Protein AF-A0A4Q2SEL5-F1 (afdb_monomer_lite)

Foldseek 3Di:
DDDDVVVVPDDPPPDVLQADDVLAPHNDQQWDADPVNQDIDGPPPDDDPCPQSNLLLCLQQAAADPRVCCPPPVCVVRDNHHFDFDKDWDADQQFRFIKMWTGDRSDTDIDGPDDGHPVRNPPPHDPVRVVVVVVVVVVVVVVPPDDDPVVVPPDPPDDDDD

Structure (mmCIF, N/CA/C/O backbone):
data_AF-A0A4Q2SEL5-F1
#
_entry.id   AF-A0A4Q2SEL5-F1
#
loop_
_atom_site.group_PDB
_atom_site.id
_atom_site.type_symbol
_atom_site.label_atom_id
_atom_site.label_alt_id
_atom_site.label_comp_id
_atom_site.label_asym_id
_atom_site.label_entity_id
_atom_site.label_seq_id
_atom_site.pdbx_PDB_ins_code
_atom_site.Cartn_x
_atom_site.Cartn_y
_atom_site.Cartn_z
_atom_site.occupancy
_atom_site.B_iso_or_equiv
_atom_site.auth_seq_id
_atom_site.auth_comp_id
_atom_site.auth_asym_id
_atom_site.auth_atom_id
_atom_site.pdbx_PDB_model_num
ATOM 1 N N . MET A 1 1 ? -31.273 -2.111 -8.611 1.00 39.41 1 MET A N 1
ATOM 2 C CA . MET A 1 1 ? -30.466 -1.312 -7.666 1.00 39.41 1 MET A CA 1
ATOM 3 C C . MET A 1 1 ? -30.910 0.134 -7.799 1.00 39.41 1 MET A C 1
ATOM 5 O O . MET A 1 1 ? -30.908 0.605 -8.931 1.00 39.41 1 MET A O 1
ATOM 9 N N . PRO A 1 2 ? -31.365 0.811 -6.734 1.00 40.69 2 PRO A N 1
ATOM 10 C CA . PRO A 1 2 ? -31.651 2.240 -6.824 1.00 40.69 2 PRO A CA 1
ATOM 11 C C . PRO A 1 2 ? -30.361 3.012 -7.147 1.00 40.69 2 PRO A C 1
ATOM 13 O O . PRO A 1 2 ? -29.287 2.655 -6.658 1.00 40.69 2 PRO A O 1
ATOM 16 N N . GLY A 1 3 ? -30.472 4.013 -8.025 1.00 48.03 3 GLY A N 1
ATOM 17 C CA . GLY A 1 3 ? -29.368 4.877 -8.442 1.00 48.03 3 GLY A CA 1
ATOM 18 C C . GLY A 1 3 ? -28.779 5.651 -7.265 1.00 48.03 3 GLY A C 1
ATOM 19 O O . GLY A 1 3 ? -29.460 5.904 -6.272 1.00 48.03 3 GLY A O 1
ATOM 20 N N . ASN A 1 4 ? -27.488 5.979 -7.354 1.00 50.88 4 ASN A N 1
ATOM 21 C CA . ASN A 1 4 ? -26.781 6.741 -6.329 1.00 50.88 4 ASN A CA 1
ATOM 22 C C . ASN A 1 4 ? -27.340 8.178 -6.283 1.00 50.88 4 ASN A C 1
ATOM 24 O O . ASN A 1 4 ? -27.009 8.968 -7.170 1.00 50.88 4 ASN A O 1
ATOM 28 N N . PRO A 1 5 ? -28.098 8.574 -5.243 1.00 52.03 5 PRO A N 1
ATOM 29 C CA . PRO A 1 5 ? -28.814 9.853 -5.228 1.00 52.03 5 PRO A CA 1
ATOM 30 C C . PRO A 1 5 ? -27.881 11.070 -5.273 1.00 52.03 5 PRO A C 1
ATOM 32 O O . PRO A 1 5 ? -28.282 12.156 -5.679 1.00 52.03 5 PRO A O 1
ATOM 35 N N . ARG A 1 6 ? -26.609 10.898 -4.881 1.00 55.72 6 ARG A N 1
ATOM 36 C CA . ARG A 1 6 ? -25.587 11.954 -4.948 1.00 55.72 6 ARG A CA 1
ATOM 37 C C . ARG A 1 6 ? -25.051 12.210 -6.356 1.00 55.72 6 ARG A C 1
ATOM 39 O O . ARG A 1 6 ? -24.483 13.272 -6.579 1.00 55.72 6 ARG A O 1
ATOM 46 N N . ALA A 1 7 ? -25.199 11.259 -7.278 1.00 54.19 7 ALA A N 1
ATOM 47 C CA . ALA A 1 7 ? -24.825 11.448 -8.679 1.00 54.19 7 ALA A CA 1
ATOM 48 C C . ALA A 1 7 ? -25.911 12.201 -9.469 1.00 54.19 7 ALA A C 1
ATOM 50 O O . ALA A 1 7 ? -25.621 12.787 -10.507 1.00 54.19 7 ALA A O 1
ATOM 51 N N . GLU A 1 8 ? -27.151 12.200 -8.969 1.00 52.12 8 GLU A N 1
ATOM 52 C CA . GLU A 1 8 ? -28.330 12.723 -9.670 1.00 52.12 8 GLU A CA 1
ATOM 53 C C . GLU A 1 8 ? -28.647 14.188 -9.315 1.00 52.12 8 GLU A C 1
ATOM 55 O O . GLU A 1 8 ? -29.354 14.873 -10.054 1.00 52.12 8 GLU A O 1
ATOM 60 N N . SER A 1 9 ? -28.090 14.720 -8.219 1.00 50.16 9 SER A N 1
ATOM 61 C CA . SER A 1 9 ? -28.219 16.136 -7.862 1.00 50.16 9 SER A CA 1
ATOM 62 C C . SER A 1 9 ? -27.222 16.985 -8.658 1.00 50.16 9 SER A C 1
ATOM 64 O O . SER A 1 9 ? -26.081 17.194 -8.237 1.00 50.16 9 SER A O 1
ATOM 66 N N . GLY A 1 10 ? -27.665 17.463 -9.822 1.00 50.47 10 GLY A N 1
ATOM 67 C CA . GLY A 1 10 ? -26.921 18.340 -10.721 1.00 50.47 10 GLY A CA 1
ATOM 68 C C . GLY A 1 10 ? -26.423 19.617 -10.042 1.00 50.47 10 GLY A C 1
ATOM 69 O O . GLY A 1 10 ? -27.125 20.616 -9.941 1.00 50.47 10 GLY A O 1
ATOM 70 N N . SER A 1 11 ? -25.166 19.598 -9.627 1.00 47.00 11 SER A N 1
ATOM 71 C CA . SER A 1 11 ? -24.321 20.789 -9.591 1.00 47.00 11 SER A CA 1
ATOM 72 C C . SER A 1 11 ? -23.203 20.565 -10.610 1.00 47.00 11 SER A C 1
ATOM 74 O O . SER A 1 11 ? -22.966 19.433 -11.030 1.00 47.00 11 SER A O 1
ATOM 76 N N . SER A 1 12 ? -22.542 21.616 -11.082 1.00 49.56 12 SER A N 1
ATOM 77 C CA . SER A 1 12 ? -21.418 21.553 -12.029 1.00 49.56 12 SER A CA 1
ATOM 78 C C . SER A 1 12 ? -20.162 20.905 -11.403 1.00 49.56 12 SER A C 1
ATOM 80 O O . SER A 1 12 ? -19.084 21.491 -11.345 1.00 49.56 12 SER A O 1
ATOM 82 N N . VAL A 1 13 ? -20.291 19.670 -10.907 1.00 50.81 13 VAL A N 1
ATOM 83 C CA . VAL A 1 13 ? -19.310 18.913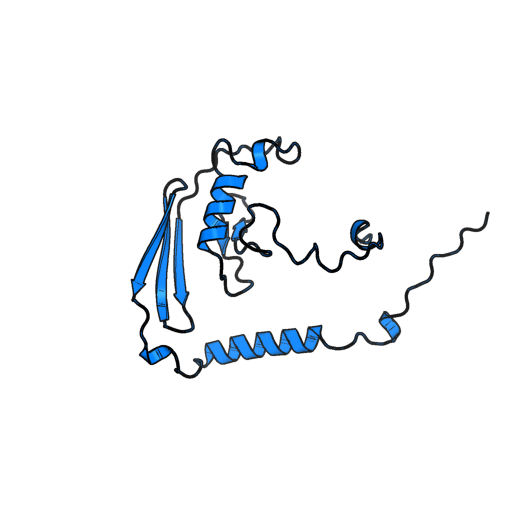 -10.114 1.00 50.81 13 VAL A CA 1
ATOM 84 C C . VAL A 1 13 ? -18.388 18.087 -11.017 1.00 50.81 13 VAL A C 1
ATOM 86 O O . VAL A 1 13 ? -18.171 16.903 -10.794 1.00 50.81 13 VAL A O 1
ATOM 89 N N . GLY A 1 14 ? -17.846 18.683 -12.077 1.00 48.19 14 GLY A N 1
ATOM 90 C CA . GLY A 1 14 ? -16.920 17.967 -12.968 1.00 48.19 14 GLY A CA 1
ATOM 91 C C . GLY A 1 14 ? -15.529 17.746 -12.357 1.00 48.19 14 GLY A C 1
ATOM 92 O O . GLY A 1 14 ? -14.837 16.800 -12.715 1.00 48.19 14 GLY A O 1
ATOM 93 N N . ASP A 1 15 ? -15.127 18.600 -11.411 1.00 53.00 15 ASP A N 1
ATOM 94 C CA . ASP A 1 15 ? -13.708 18.774 -11.061 1.00 53.00 15 ASP A CA 1
ATOM 95 C C . ASP A 1 15 ? -13.349 18.317 -9.628 1.00 53.00 15 ASP A C 1
ATOM 97 O O . ASP A 1 15 ? -12.182 18.130 -9.293 1.00 53.00 15 ASP A O 1
ATOM 101 N N . ARG A 1 16 ? -14.347 18.089 -8.756 1.00 55.50 16 ARG A N 1
ATOM 102 C CA . ARG A 1 16 ? -14.110 17.637 -7.366 1.00 55.50 16 ARG A CA 1
ATOM 103 C C . ARG A 1 16 ? -13.865 16.131 -7.243 1.00 55.50 16 ARG A C 1
ATOM 105 O O . ARG A 1 16 ? -13.136 15.726 -6.349 1.00 55.50 16 ARG A O 1
ATOM 112 N N . TYR A 1 17 ? -14.444 15.309 -8.120 1.00 62.59 17 TYR A N 1
ATOM 113 C CA . TYR A 1 17 ? -14.317 13.844 -8.043 1.00 62.59 17 TYR A CA 1
ATOM 114 C C . TYR A 1 17 ? -12.975 13.308 -8.557 1.00 62.59 17 TYR A C 1
ATOM 116 O O . TYR A 1 17 ? -12.630 12.167 -8.275 1.00 62.59 17 TYR A O 1
ATOM 124 N N . ASN A 1 18 ? -12.214 14.133 -9.281 1.00 78.75 18 ASN A N 1
ATOM 125 C CA . ASN A 1 18 ? -10.893 13.786 -9.807 1.00 78.75 18 ASN A CA 1
ATOM 126 C C . ASN A 1 18 ? -9.758 14.424 -8.995 1.00 78.75 18 ASN A C 1
ATOM 128 O O . ASN A 1 18 ? -8.649 14.586 -9.501 1.00 78.75 18 ASN A O 1
ATOM 132 N N . ARG A 1 19 ? -10.020 14.797 -7.737 1.00 79.19 19 ARG A N 1
ATOM 133 C CA . ARG A 1 19 ? -8.990 15.277 -6.813 1.00 79.19 19 ARG A CA 1
ATOM 134 C C . ARG A 1 19 ? -8.964 14.410 -5.555 1.00 79.19 19 ARG A C 1
ATOM 136 O O . ARG A 1 19 ? -10.035 14.112 -5.025 1.00 79.19 19 ARG A O 1
ATOM 143 N N . PRO A 1 20 ? -7.777 13.992 -5.084 1.00 83.00 20 PRO A N 1
ATOM 144 C CA . PRO A 1 20 ? -7.671 13.290 -3.814 1.00 83.00 20 PRO A CA 1
ATOM 145 C C . PRO A 1 20 ? -8.199 14.175 -2.680 1.00 83.00 20 PRO A C 1
ATOM 147 O O . PRO A 1 20 ? -8.083 15.404 -2.723 1.00 83.00 20 PRO A O 1
ATOM 150 N N . GLY A 1 21 ? -8.790 13.545 -1.664 1.00 83.25 21 GLY A N 1
ATOM 151 C CA . GLY A 1 21 ? -9.150 14.235 -0.431 1.00 83.25 21 GLY A CA 1
ATOM 152 C C . GLY A 1 21 ? -7.912 14.779 0.289 1.00 83.25 21 GLY A C 1
ATOM 153 O O . GLY A 1 21 ? -6.780 14.377 0.018 1.00 83.25 21 GLY A O 1
ATOM 154 N N . GLN A 1 22 ? -8.114 15.695 1.237 1.00 82.50 22 GLN A N 1
ATOM 155 C CA . GLN A 1 22 ? -7.011 16.238 2.031 1.00 82.50 22 GLN A CA 1
ATOM 156 C C . GLN A 1 22 ? -6.257 15.110 2.760 1.00 82.50 22 GLN A C 1
ATOM 158 O O . GLN A 1 22 ? -6.863 14.315 3.474 1.00 82.50 22 GLN A O 1
ATOM 163 N N . GLY A 1 23 ? -4.936 15.044 2.566 1.00 84.81 23 GLY A N 1
ATOM 164 C CA . GLY A 1 23 ? -4.064 14.023 3.162 1.00 84.81 23 GLY A CA 1
ATOM 165 C C . GLY A 1 23 ? -4.070 12.663 2.454 1.00 84.81 23 GLY A C 1
ATOM 166 O O . GLY A 1 23 ? -3.242 11.818 2.777 1.00 84.81 23 GLY A O 1
ATOM 167 N N . GLN A 1 24 ? -4.954 12.445 1.477 1.00 90.19 24 GLN A N 1
ATOM 168 C CA . GLN A 1 24 ? -4.986 11.220 0.683 1.00 90.19 24 GLN A CA 1
ATOM 169 C C . GLN A 1 24 ? -3.862 11.244 -0.375 1.00 90.19 24 GLN A C 1
ATOM 171 O O . GLN A 1 24 ? -3.725 12.251 -1.074 1.00 90.19 24 GLN A O 1
ATOM 176 N N . PRO A 1 25 ? -3.084 10.158 -0.558 1.00 91.88 25 PRO A N 1
ATOM 177 C CA . PRO A 1 25 ? -1.960 10.159 -1.499 1.00 91.88 25 PRO A CA 1
ATOM 178 C C . PRO A 1 25 ? -2.365 10.330 -2.966 1.00 91.88 25 PRO A C 1
ATOM 180 O O . PRO A 1 25 ? -1.714 11.053 -3.717 1.00 91.88 25 PRO A O 1
ATOM 183 N N . ASN A 1 26 ? -3.425 9.640 -3.391 1.00 88.56 26 ASN A N 1
ATOM 184 C CA . ASN A 1 26 ? -3.928 9.663 -4.763 1.00 88.56 26 ASN A CA 1
ATOM 185 C C . ASN A 1 26 ? -5.423 9.299 -4.780 1.00 88.56 26 ASN A C 1
ATOM 187 O O . ASN A 1 26 ? -5.999 9.007 -3.739 1.00 88.56 26 ASN A O 1
ATOM 191 N N . LEU A 1 27 ? -6.076 9.297 -5.941 1.00 87.25 27 LEU A N 1
ATOM 192 C CA . LEU A 1 27 ? -7.498 8.955 -6.066 1.00 87.25 27 LEU A CA 1
ATOM 193 C C . LEU A 1 27 ? -7.806 7.492 -5.732 1.00 87.25 27 LEU A C 1
ATOM 195 O O . LEU A 1 27 ? -8.836 7.199 -5.127 1.00 87.25 27 LEU A O 1
ATOM 199 N N . TRP A 1 28 ? -6.917 6.581 -6.120 1.00 86.69 28 TRP A N 1
ATOM 200 C CA . TRP A 1 28 ? -7.150 5.140 -6.049 1.00 86.69 28 TRP A CA 1
ATOM 201 C C . TRP A 1 28 ? -6.201 4.500 -5.054 1.00 86.69 28 TRP A C 1
ATOM 203 O O . TRP A 1 28 ? -4.994 4.623 -5.224 1.00 86.69 28 TRP A O 1
ATOM 213 N N . CYS A 1 29 ? -6.750 3.835 -4.036 1.00 90.12 29 CYS A N 1
ATOM 214 C CA . CYS A 1 29 ? -5.970 3.023 -3.108 1.00 90.12 29 CYS A CA 1
ATOM 215 C C . CYS A 1 29 ? -5.577 1.701 -3.771 1.00 90.12 29 CYS A C 1
ATOM 217 O O . CYS A 1 29 ? -6.433 0.998 -4.315 1.00 90.12 29 CYS A O 1
ATOM 219 N N . ASP A 1 30 ? -4.289 1.370 -3.698 1.00 90.25 30 ASP A N 1
ATOM 220 C CA . ASP A 1 30 ? -3.717 0.167 -4.303 1.00 90.25 30 ASP A CA 1
ATOM 221 C C . ASP A 1 30 ? -3.907 -1.092 -3.436 1.00 90.25 30 ASP A C 1
ATOM 223 O O . ASP A 1 30 ? -3.755 -2.209 -3.937 1.00 90.25 30 ASP A O 1
ATOM 227 N N . TRP A 1 31 ? -4.269 -0.920 -2.159 1.00 93.06 31 TRP A N 1
ATOM 228 C CA . TRP A 1 31 ? -4.417 -1.986 -1.166 1.00 93.06 31 TRP A CA 1
ATOM 229 C C . TRP A 1 31 ? -5.845 -2.521 -1.088 1.00 93.06 31 TRP A C 1
ATOM 231 O O . TRP A 1 31 ? -6.816 -1.764 -1.102 1.00 93.06 31 TRP A O 1
ATOM 241 N N . ALA A 1 32 ? -5.969 -3.838 -0.949 1.00 93.19 32 ALA A N 1
ATOM 242 C CA . ALA A 1 32 ? -7.220 -4.527 -0.672 1.00 93.19 32 ALA A CA 1
ATOM 243 C C . ALA A 1 32 ? -7.077 -5.371 0.597 1.00 93.19 32 ALA A C 1
ATOM 245 O O . ALA A 1 32 ? -6.075 -6.059 0.773 1.00 93.19 32 ALA A O 1
ATOM 246 N N . VAL A 1 33 ? -8.086 -5.328 1.464 1.00 93.00 33 VAL A N 1
ATOM 247 C CA . VAL A 1 33 ? -8.185 -6.229 2.619 1.00 93.00 33 VAL A CA 1
ATOM 248 C C . VAL A 1 33 ? -8.552 -7.637 2.155 1.00 93.00 33 VAL A C 1
ATOM 250 O O . VAL A 1 33 ? -9.280 -7.802 1.170 1.00 93.00 33 VAL A O 1
ATOM 253 N N . CYS A 1 34 ? -8.063 -8.656 2.855 1.00 90.38 34 CYS A N 1
ATOM 254 C CA . CYS A 1 34 ? -8.563 -10.011 2.674 1.00 90.38 34 CYS A CA 1
ATOM 255 C C . CYS A 1 34 ? -9.980 -10.151 3.246 1.00 90.38 34 CYS A C 1
ATOM 257 O O . CYS A 1 34 ? -10.450 -9.315 4.019 1.00 90.38 34 CYS A O 1
ATOM 259 N N . TRP A 1 35 ? -10.654 -11.235 2.868 1.00 87.12 35 TRP A N 1
ATOM 260 C CA . TRP A 1 35 ? -12.014 -11.520 3.320 1.00 87.12 35 TRP A CA 1
ATOM 261 C C . TRP A 1 35 ? -12.127 -11.646 4.845 1.00 87.12 35 TRP A C 1
ATOM 263 O O . TRP A 1 35 ? -13.094 -11.170 5.432 1.00 87.12 35 TRP A O 1
ATOM 273 N N . ASP A 1 36 ? -11.109 -12.226 5.482 1.00 88.56 36 ASP A N 1
ATOM 274 C CA . ASP A 1 36 ? -11.073 -12.446 6.930 1.00 88.56 36 ASP A CA 1
ATOM 275 C C . ASP A 1 36 ? -10.626 -11.201 7.717 1.00 88.56 36 ASP A C 1
ATOM 277 O O . ASP A 1 36 ? -10.545 -11.236 8.942 1.00 88.56 36 ASP A O 1
ATOM 281 N N . GLY A 1 37 ? -10.291 -10.100 7.031 1.00 86.38 37 GLY A N 1
ATOM 282 C CA . GLY A 1 37 ? -9.837 -8.854 7.655 1.00 86.38 37 GLY A CA 1
ATOM 283 C C . GLY A 1 37 ? -8.467 -8.927 8.343 1.00 86.38 37 GLY A C 1
ATOM 284 O O . GLY A 1 37 ? -8.085 -7.982 9.022 1.00 86.38 37 GLY A O 1
ATOM 285 N N . CYS A 1 38 ? -7.713 -10.018 8.177 1.00 90.25 38 CYS A N 1
ATOM 286 C CA . CYS A 1 38 ? -6.439 -10.245 8.865 1.00 90.25 38 CYS A CA 1
ATOM 287 C C . CYS A 1 38 ? -5.199 -9.747 8.103 1.00 90.25 38 CYS A C 1
ATOM 289 O O . CYS A 1 38 ? -4.121 -9.650 8.684 1.00 90.25 38 CYS A O 1
ATOM 291 N N . CYS A 1 39 ? -5.316 -9.445 6.807 1.00 93.12 39 CYS A N 1
ATOM 292 C CA . CYS A 1 39 ? -4.201 -8.961 6.000 1.00 93.12 39 CYS A CA 1
ATOM 293 C C . CYS A 1 39 ? -4.654 -8.020 4.882 1.00 93.12 39 CYS A C 1
ATOM 295 O O . CYS A 1 39 ? -5.829 -7.970 4.506 1.00 93.12 39 CYS A O 1
ATOM 297 N N . ILE A 1 40 ? -3.691 -7.276 4.340 1.00 94.62 40 ILE A N 1
ATOM 298 C CA . ILE A 1 40 ? -3.864 -6.471 3.134 1.00 94.62 40 ILE A CA 1
ATOM 299 C C . ILE A 1 40 ? -2.919 -6.967 2.045 1.00 94.62 40 ILE A C 1
ATOM 301 O O . ILE A 1 40 ? -1.800 -7.393 2.320 1.00 94.62 40 ILE A O 1
ATOM 305 N N . THR A 1 41 ? -3.373 -6.910 0.802 1.00 93.38 41 THR A N 1
ATOM 306 C CA . THR A 1 41 ? -2.602 -7.294 -0.378 1.00 93.38 41 THR A CA 1
ATOM 307 C C . THR A 1 41 ? -2.705 -6.218 -1.446 1.00 93.38 41 THR A C 1
ATOM 309 O O . THR A 1 41 ? -3.617 -5.384 -1.433 1.00 93.38 41 THR A O 1
ATOM 312 N N . TRP A 1 42 ? -1.769 -6.227 -2.389 1.00 91.06 42 TRP A N 1
ATOM 313 C CA . TRP A 1 42 ? -1.898 -5.402 -3.578 1.00 91.06 42 TRP A CA 1
ATOM 314 C C . TRP A 1 42 ? -3.112 -5.864 -4.390 1.00 91.06 42 TRP A C 1
ATOM 316 O O . TRP A 1 42 ? -3.273 -7.046 -4.689 1.00 91.06 42 TRP A O 1
ATOM 326 N N . SER A 1 43 ? -3.978 -4.920 -4.753 1.00 88.25 43 SER A N 1
ATOM 327 C CA . SER A 1 43 ? -5.262 -5.202 -5.404 1.00 88.25 43 SER A CA 1
ATOM 328 C C . SER A 1 43 ? -5.148 -5.754 -6.829 1.00 88.25 43 SER A C 1
ATOM 330 O O . SER A 1 43 ? -6.156 -6.188 -7.386 1.00 88.25 43 SER A O 1
ATOM 332 N N . GLY A 1 44 ? -3.964 -5.696 -7.448 1.00 83.00 44 GLY A N 1
ATOM 333 C CA . GLY A 1 44 ? -3.724 -6.197 -8.804 1.00 83.00 44 GLY A CA 1
ATOM 334 C C . GLY A 1 44 ? -4.374 -5.383 -9.927 1.00 83.00 44 GLY A C 1
ATOM 335 O O . GLY A 1 44 ? -4.291 -5.778 -11.085 1.00 83.00 44 GLY A O 1
ATOM 336 N N . LYS A 1 45 ? -5.048 -4.267 -9.614 1.00 76.00 45 LYS A N 1
ATOM 337 C CA . LYS A 1 45 ? -5.890 -3.541 -10.580 1.00 76.00 45 LYS A CA 1
ATOM 338 C C . LYS A 1 45 ? -5.106 -2.726 -11.602 1.00 76.00 45 LYS A C 1
ATOM 340 O O . LYS A 1 45 ? -5.493 -2.685 -12.762 1.00 76.00 45 LYS A O 1
ATOM 345 N N . GLU A 1 46 ? -4.076 -2.016 -11.158 1.00 72.94 46 GLU A N 1
ATOM 346 C CA . GLU A 1 46 ? -3.300 -1.099 -11.993 1.00 72.94 46 GLU A CA 1
ATOM 347 C C . GLU A 1 46 ? -1.869 -0.993 -11.460 1.00 72.94 46 GLU A C 1
ATOM 349 O O . GLU A 1 46 ? -1.604 -1.278 -10.286 1.00 72.94 46 GLU A O 1
ATOM 354 N N . LYS A 1 47 ? -0.940 -0.572 -12.328 1.00 77.25 47 LYS A N 1
ATOM 355 C CA . LYS A 1 47 ? 0.422 -0.205 -11.938 1.00 77.25 47 LYS A CA 1
ATOM 356 C C . LYS A 1 47 ? 0.348 0.848 -10.831 1.00 77.25 47 LYS A C 1
ATOM 358 O O . LYS A 1 47 ? -0.144 1.957 -11.028 1.00 77.25 47 LYS A O 1
ATOM 363 N N . SER A 1 48 ? 0.852 0.490 -9.660 1.00 79.62 48 SER A N 1
ATOM 364 C CA . SER A 1 48 ? 0.766 1.341 -8.481 1.00 79.62 48 SER A CA 1
ATOM 365 C C . SER A 1 48 ? 1.888 2.383 -8.483 1.00 79.62 48 SER A C 1
ATOM 367 O O . SER A 1 48 ? 3.047 2.062 -8.218 1.00 79.62 48 SER A O 1
ATOM 369 N N . TYR A 1 49 ? 1.537 3.649 -8.712 1.00 81.06 49 TYR A N 1
ATOM 370 C CA . TYR A 1 49 ? 2.465 4.786 -8.615 1.00 81.06 49 TYR A CA 1
ATOM 371 C C . TYR A 1 49 ? 2.646 5.305 -7.183 1.00 81.06 49 TYR A C 1
ATOM 373 O O . TYR A 1 49 ? 3.482 6.173 -6.937 1.00 81.06 49 TYR A O 1
ATOM 381 N N . SER A 1 50 ? 1.848 4.817 -6.231 1.00 88.81 50 SER A N 1
ATOM 382 C CA . SER A 1 50 ? 1.786 5.371 -4.876 1.00 88.81 50 SER A CA 1
ATOM 383 C C . SER A 1 50 ? 1.698 4.281 -3.808 1.00 88.81 50 SER A C 1
ATOM 385 O O . SER A 1 50 ? 1.115 4.514 -2.756 1.00 88.81 50 SER A O 1
ATOM 387 N N . MET A 1 51 ? 2.331 3.124 -4.053 1.00 90.50 51 MET A N 1
ATOM 388 C CA . MET A 1 51 ? 2.268 1.940 -3.181 1.00 90.50 51 MET A CA 1
ATOM 389 C C . MET A 1 51 ? 2.661 2.277 -1.737 1.00 90.50 51 MET A C 1
ATOM 391 O O . MET A 1 51 ? 1.881 2.092 -0.807 1.00 90.50 51 MET A O 1
ATOM 395 N N . GLU A 1 52 ? 3.868 2.823 -1.569 1.00 93.38 52 GLU A N 1
ATOM 396 C CA . GLU A 1 52 ? 4.426 3.216 -0.274 1.00 93.38 52 GLU A CA 1
ATOM 397 C C . GLU A 1 52 ? 3.633 4.367 0.379 1.00 93.38 52 GLU A C 1
ATOM 399 O O . GLU A 1 52 ? 3.221 4.200 1.529 1.00 93.38 52 GLU A O 1
ATOM 404 N N . PRO A 1 53 ? 3.331 5.491 -0.311 1.00 95.06 53 PRO A N 1
ATOM 405 C CA . PRO A 1 53 ? 2.463 6.534 0.239 1.00 95.06 53 PRO A CA 1
ATOM 406 C C . PRO A 1 53 ? 1.100 6.027 0.719 1.00 95.06 53 PRO A C 1
ATOM 408 O O . PRO A 1 53 ? 0.645 6.411 1.795 1.00 95.06 53 PRO A O 1
ATOM 411 N N . TRP A 1 54 ? 0.453 5.145 -0.046 1.00 94.56 54 TRP A N 1
ATOM 412 C CA . TRP A 1 54 ? -0.817 4.545 0.352 1.00 94.56 54 TRP A CA 1
ATOM 413 C C . TRP A 1 54 ? -0.690 3.631 1.553 1.00 94.56 54 TRP A C 1
ATOM 415 O O . TRP A 1 54 ? -1.577 3.635 2.400 1.00 94.56 54 TRP A O 1
ATOM 425 N N . LEU A 1 55 ? 0.396 2.867 1.642 1.00 95.25 55 LEU A N 1
ATOM 426 C CA . LEU A 1 55 ? 0.617 1.961 2.761 1.00 95.25 55 LEU A CA 1
ATOM 427 C C . LEU A 1 55 ? 0.774 2.740 4.067 1.00 95.25 55 LEU A C 1
ATOM 429 O O . LEU A 1 55 ? 0.080 2.446 5.037 1.00 95.25 55 LEU A O 1
ATOM 433 N N . ARG A 1 56 ? 1.598 3.799 4.053 1.00 96.50 56 ARG A N 1
ATOM 434 C CA . ARG A 1 56 ? 1.733 4.727 5.188 1.00 96.50 56 ARG A CA 1
ATOM 435 C C . ARG A 1 56 ? 0.399 5.363 5.558 1.00 96.50 56 ARG A C 1
ATOM 437 O O . ARG A 1 56 ? 0.018 5.351 6.720 1.00 96.50 56 ARG A O 1
ATOM 444 N N . TYR A 1 57 ? -0.348 5.846 4.564 1.00 96.19 57 TYR A N 1
ATOM 445 C CA . TYR A 1 57 ? -1.664 6.429 4.805 1.00 96.19 57 TYR A CA 1
ATOM 446 C C . TYR A 1 57 ? -2.624 5.433 5.467 1.00 96.19 57 TYR A C 1
ATOM 448 O O . TYR A 1 57 ? -3.276 5.781 6.441 1.00 96.19 57 TYR A O 1
ATOM 456 N N . VAL A 1 58 ? -2.713 4.193 4.979 1.00 95.62 58 VAL A N 1
ATOM 457 C CA . VAL A 1 58 ? -3.586 3.171 5.581 1.00 95.62 58 VAL A CA 1
ATOM 458 C C . VAL A 1 58 ? -3.197 2.911 7.038 1.00 95.62 58 VAL A C 1
ATOM 460 O O . VAL A 1 58 ? -4.075 2.863 7.902 1.00 95.62 58 VAL A O 1
ATOM 463 N N . ILE A 1 59 ? -1.896 2.809 7.318 1.00 96.69 59 ILE A N 1
ATOM 464 C CA . ILE A 1 59 ? -1.372 2.611 8.670 1.00 96.69 59 ILE A CA 1
ATOM 465 C C . ILE A 1 59 ? -1.760 3.771 9.595 1.00 96.69 59 ILE A C 1
ATOM 467 O O . ILE A 1 59 ? -2.387 3.539 10.627 1.00 96.69 59 ILE A O 1
ATOM 471 N N . ASP A 1 60 ? -1.437 5.009 9.216 1.00 96.81 60 ASP A N 1
ATOM 472 C CA . ASP A 1 60 ? -1.648 6.192 10.059 1.00 96.81 60 ASP A CA 1
ATOM 473 C C . ASP A 1 60 ? -3.118 6.604 10.172 1.00 96.81 60 ASP A C 1
ATOM 475 O O . ASP A 1 60 ? -3.539 7.205 11.160 1.00 96.81 60 ASP A O 1
ATOM 479 N N . HIS A 1 61 ? -3.921 6.315 9.152 1.00 95.62 61 HIS A N 1
ATOM 480 C CA . HIS A 1 61 ? -5.314 6.738 9.118 1.00 95.62 61 HIS A CA 1
ATOM 481 C C . HIS A 1 61 ? -6.243 5.724 9.786 1.00 95.62 61 HIS A C 1
ATOM 483 O O . HIS A 1 61 ? -7.198 6.134 10.449 1.00 95.62 61 HIS A O 1
ATOM 489 N N . PHE A 1 62 ? -5.958 4.427 9.629 1.00 94.81 62 PHE A N 1
ATOM 490 C CA . PHE A 1 62 ? -6.8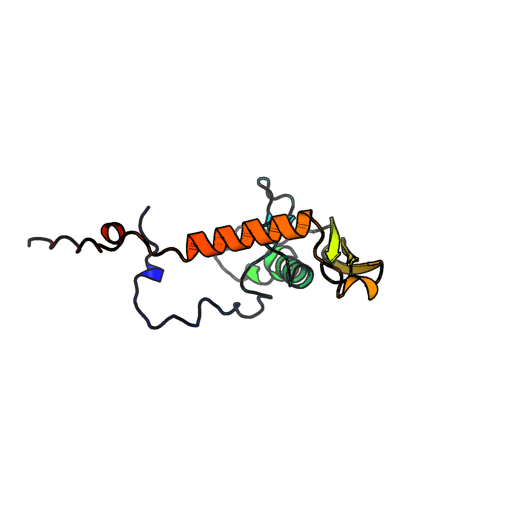42 3.354 10.077 1.00 94.81 62 PHE A CA 1
ATOM 491 C C . PHE A 1 62 ? -6.186 2.384 11.052 1.00 94.81 62 PHE A C 1
ATOM 493 O O . PHE A 1 62 ? -6.802 2.064 12.054 1.00 94.81 62 PHE A O 1
ATOM 500 N N . LEU A 1 63 ? -4.980 1.882 10.791 1.00 95.56 63 LEU A N 1
ATOM 501 C CA . LEU A 1 63 ? -4.508 0.697 11.518 1.00 95.56 63 LEU A CA 1
ATOM 502 C C . LEU A 1 63 ? -4.004 1.008 12.929 1.00 95.56 63 LEU A C 1
ATOM 504 O O . LEU A 1 63 ? -4.414 0.339 13.877 1.00 95.56 63 LEU A O 1
ATOM 508 N N . ARG A 1 64 ? -3.132 2.010 13.070 1.00 95.56 64 ARG A N 1
ATOM 509 C CA . ARG A 1 64 ? -2.423 2.273 14.327 1.00 95.56 64 ARG A CA 1
ATOM 510 C C . ARG A 1 64 ? -3.306 2.919 15.397 1.00 95.56 64 ARG A C 1
ATOM 512 O O . ARG A 1 64 ? -4.260 3.639 15.092 1.00 95.56 64 ARG A O 1
ATOM 519 N N . ALA A 1 65 ? -2.861 2.788 16.648 1.00 94.62 65 ALA A N 1
ATOM 520 C CA . ALA A 1 65 ? -3.437 3.487 17.796 1.00 94.62 65 ALA A CA 1
ATOM 521 C C . ALA A 1 65 ? -3.490 5.000 17.568 1.00 94.62 65 ALA A C 1
ATOM 523 O O . ALA A 1 65 ? -2.486 5.624 17.220 1.00 94.62 65 ALA A O 1
ATOM 524 N N . GLY A 1 66 ? -4.675 5.582 17.775 1.00 92.12 66 GLY A N 1
ATOM 525 C CA . GLY A 1 66 ? -4.920 7.007 17.541 1.00 92.12 66 GLY A CA 1
ATOM 526 C C . GLY A 1 66 ? -4.972 7.396 16.062 1.00 92.12 66 GLY A C 1
ATOM 527 O O . GLY A 1 66 ? -4.796 8.572 15.747 1.00 92.12 66 GLY A O 1
ATOM 528 N N . GLY A 1 67 ? -5.200 6.434 15.159 1.00 94.50 67 GLY A N 1
ATOM 529 C CA . GLY A 1 67 ? -5.301 6.699 13.729 1.00 94.50 67 GLY A CA 1
ATOM 530 C C . GLY A 1 67 ? -6.322 7.793 13.410 1.00 94.50 67 GLY A C 1
ATOM 531 O O . GLY A 1 67 ? -7.324 7.955 14.110 1.00 94.50 67 GLY A O 1
ATOM 532 N N . HIS A 1 68 ? -6.073 8.579 12.365 1.00 94.06 68 HIS A N 1
ATOM 533 C CA . HIS A 1 68 ? -6.840 9.804 12.097 1.00 94.06 68 HIS A CA 1
ATOM 534 C C . HIS A 1 68 ? -8.365 9.603 11.989 1.00 94.06 68 HIS A C 1
ATOM 536 O O . HIS A 1 68 ? -9.127 10.475 12.421 1.00 94.06 68 HIS A O 1
ATOM 542 N N . ALA A 1 69 ? -8.823 8.460 11.467 1.00 94.25 69 ALA A N 1
ATOM 543 C CA . ALA A 1 69 ? -10.250 8.160 11.347 1.00 94.25 69 ALA A CA 1
ATOM 544 C C . ALA A 1 69 ? -10.940 7.848 12.689 1.00 94.25 69 ALA A C 1
ATOM 546 O O . ALA A 1 69 ? -12.167 7.814 12.729 1.00 94.25 69 ALA A O 1
ATOM 547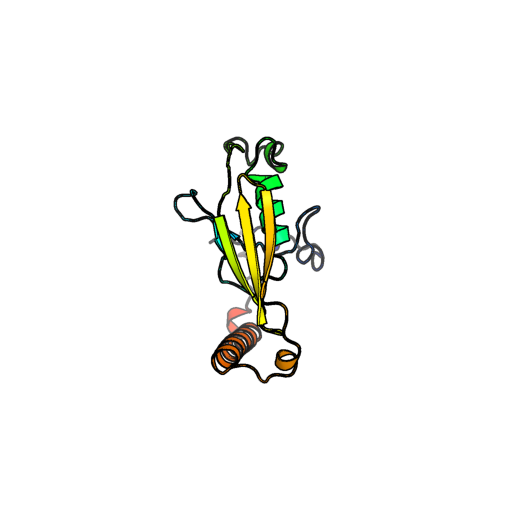 N N . SER A 1 70 ? -10.201 7.684 13.793 1.00 94.00 70 SER A N 1
ATOM 548 C CA . SER A 1 70 ? -10.769 7.416 15.129 1.00 94.00 70 SER A CA 1
ATOM 549 C C . SER A 1 70 ? -11.704 8.515 15.640 1.00 94.00 70 SER A C 1
ATOM 551 O O . SER A 1 70 ? -12.590 8.254 16.449 1.00 94.00 70 SER A O 1
ATOM 553 N N . SER A 1 71 ? -11.541 9.743 15.144 1.00 92.75 71 SER A N 1
ATOM 554 C CA . SER A 1 71 ? -12.412 10.876 15.478 1.00 92.75 71 SER A CA 1
ATOM 555 C C . SER A 1 71 ? -13.753 10.866 14.733 1.00 92.75 71 SER A C 1
ATOM 557 O O . SER A 1 71 ? -14.659 11.627 15.079 1.00 92.75 71 SER A O 1
ATOM 559 N N . ASP A 1 72 ? -13.900 10.025 13.709 1.00 93.69 72 ASP A N 1
ATOM 560 C CA . ASP A 1 72 ? -15.082 9.987 12.862 1.00 93.69 72 ASP A CA 1
ATOM 561 C C . ASP A 1 72 ? -16.116 8.981 13.406 1.00 93.69 72 ASP A C 1
ATOM 563 O O . ASP A 1 72 ? -15.827 7.783 13.492 1.00 93.69 72 ASP A O 1
ATOM 567 N N . PRO A 1 73 ? -17.357 9.413 13.711 1.00 94.44 73 PRO A N 1
ATOM 568 C CA . PRO A 1 73 ? -18.396 8.542 14.265 1.00 94.44 73 PRO A CA 1
ATOM 569 C C . PRO A 1 73 ? -18.726 7.306 13.419 1.00 94.44 73 PRO A C 1
ATOM 571 O O . PRO A 1 73 ? -19.283 6.338 13.938 1.00 94.44 73 PRO A O 1
ATOM 574 N N . ARG A 1 74 ? -18.406 7.319 12.118 1.00 94.88 74 ARG A N 1
ATOM 575 C CA . ARG A 1 74 ? -18.604 6.175 11.214 1.00 94.88 74 ARG A CA 1
ATOM 576 C C . ARG A 1 74 ? -17.696 4.991 11.547 1.00 94.88 74 ARG A C 1
ATOM 578 O O . ARG A 1 74 ? -18.031 3.874 11.171 1.00 94.88 74 ARG A O 1
ATOM 585 N N . PHE A 1 75 ? -16.590 5.228 12.251 1.00 94.25 75 PHE A N 1
ATOM 586 C CA . PHE A 1 75 ? -15.611 4.214 12.643 1.00 94.25 75 PHE A CA 1
ATOM 587 C C . PHE A 1 75 ? -15.632 3.920 14.148 1.00 94.25 75 PHE A C 1
ATOM 589 O O . PHE A 1 75 ? -14.674 3.369 14.675 1.00 94.25 75 PHE A O 1
ATOM 596 N N . LYS A 1 76 ? -16.725 4.244 14.850 1.00 92.81 76 LYS A N 1
ATOM 597 C CA . LYS A 1 76 ? -16.843 4.040 16.306 1.00 92.81 76 LYS A CA 1
ATOM 598 C C . LYS A 1 76 ? -16.593 2.594 16.771 1.00 92.81 76 LYS A C 1
ATOM 600 O O . LYS A 1 76 ? -16.186 2.392 17.907 1.00 92.81 76 LYS A O 1
ATOM 605 N N . ASP A 1 77 ? -16.871 1.615 15.907 1.00 93.25 77 ASP A N 1
ATOM 606 C CA . ASP A 1 77 ? -16.740 0.181 16.198 1.00 93.25 77 ASP A CA 1
ATOM 607 C C . ASP A 1 77 ? -15.404 -0.391 15.678 1.00 93.25 77 ASP A C 1
ATOM 609 O O . ASP A 1 77 ? -15.138 -1.583 15.814 1.00 93.25 77 ASP A O 1
ATOM 613 N N . PHE A 1 78 ? -14.565 0.443 15.055 1.00 93.12 78 PHE A N 1
ATOM 614 C CA . PHE A 1 78 ? -13.235 0.065 14.590 1.00 93.12 78 PHE A CA 1
ATOM 615 C C . PHE A 1 78 ? -12.221 0.267 15.724 1.00 93.12 78 PHE A C 1
ATOM 617 O O . PHE A 1 78 ? -12.240 1.294 16.396 1.00 93.12 78 PHE A O 1
ATOM 624 N N . THR A 1 79 ? -11.338 -0.706 15.955 1.00 93.50 79 THR A N 1
ATOM 625 C CA . THR A 1 79 ? -10.506 -0.752 17.172 1.00 93.50 79 THR A CA 1
ATOM 626 C C . THR A 1 79 ? -9.251 0.119 17.118 1.00 93.50 79 THR A C 1
ATOM 628 O O . THR A 1 79 ? -8.776 0.550 18.164 1.00 93.50 79 THR A O 1
ATOM 631 N N . PHE A 1 80 ? -8.726 0.418 15.924 1.00 95.94 80 PHE A N 1
ATOM 632 C CA . PHE A 1 80 ? -7.494 1.204 15.741 1.00 95.94 80 PHE A CA 1
ATOM 633 C C . PHE A 1 80 ? -6.280 0.653 16.513 1.00 95.94 80 PHE A C 1
ATOM 635 O O . PHE A 1 80 ? -5.421 1.413 16.927 1.00 95.94 80 PHE A O 1
ATOM 642 N N . ASP A 1 81 ? -6.180 -0.652 16.737 1.00 95.56 81 ASP A N 1
ATOM 643 C CA . ASP A 1 81 ? -5.082 -1.291 17.482 1.00 95.56 81 ASP A CA 1
ATOM 644 C C . ASP A 1 81 ? -4.322 -2.316 16.630 1.00 95.56 81 ASP A C 1
ATOM 646 O O . ASP A 1 81 ? -3.673 -3.232 17.134 1.00 95.56 81 ASP A O 1
ATOM 650 N N . HIS A 1 82 ? -4.386 -2.147 15.312 1.00 95.19 82 HIS A N 1
ATOM 651 C CA . HIS A 1 82 ? -3.827 -3.086 14.360 1.00 95.19 82 HIS A CA 1
ATOM 652 C C . HIS A 1 82 ? -2.329 -2.830 14.180 1.00 95.19 82 HIS A C 1
ATOM 654 O O . HIS A 1 82 ? -1.858 -1.691 14.068 1.00 95.19 82 HIS A O 1
ATOM 660 N N . VAL A 1 83 ? -1.578 -3.924 14.096 1.00 96.19 83 VAL A N 1
ATOM 661 C CA . VAL A 1 83 ? -0.148 -3.916 13.798 1.00 96.19 83 VAL A CA 1
ATOM 662 C C . VAL A 1 83 ? 0.061 -4.628 12.474 1.00 96.19 83 VAL A C 1
ATOM 664 O O . VAL A 1 83 ? -0.275 -5.803 12.331 1.00 96.19 83 VAL A O 1
ATOM 667 N N . LEU A 1 84 ? 0.584 -3.899 11.493 1.00 96.75 84 LEU A N 1
ATOM 668 C CA . LEU A 1 84 ? 0.895 -4.435 10.181 1.00 96.75 84 LEU A CA 1
ATOM 669 C C . LEU A 1 84 ? 2.380 -4.784 10.095 1.00 96.75 84 LEU A C 1
ATOM 671 O O . LEU A 1 84 ? 3.234 -3.928 10.318 1.00 96.75 84 LEU A O 1
ATOM 675 N N . SER A 1 85 ? 2.659 -6.019 9.681 1.00 97.19 85 SER A N 1
ATOM 676 C CA . SER A 1 85 ? 3.999 -6.492 9.333 1.00 97.19 85 SER A CA 1
ATOM 677 C C . SER A 1 85 ? 3.927 -7.333 8.061 1.00 97.19 85 SER A C 1
ATOM 679 O O . SER A 1 85 ? 3.007 -8.134 7.885 1.00 97.19 85 SER A O 1
ATOM 681 N N . GLY A 1 86 ? 4.876 -7.144 7.148 1.00 96.25 86 GLY A N 1
ATOM 682 C CA . GLY A 1 86 ? 4.882 -7.836 5.861 1.00 96.25 86 GLY A CA 1
ATOM 683 C C . GLY A 1 86 ? 5.869 -7.250 4.859 1.00 96.25 86 GLY A C 1
ATOM 684 O O . GLY A 1 86 ? 6.473 -6.206 5.090 1.00 96.25 86 GLY A O 1
ATOM 685 N N . THR A 1 87 ? 6.020 -7.923 3.720 1.00 96.25 87 THR A N 1
ATOM 686 C CA . THR A 1 87 ? 6.973 -7.526 2.677 1.00 96.25 87 THR A CA 1
ATOM 687 C C . THR A 1 87 ? 6.337 -7.618 1.308 1.00 96.25 87 THR A C 1
ATOM 689 O O . THR A 1 87 ? 5.596 -8.554 1.009 1.00 96.25 87 THR A O 1
ATOM 692 N N . ILE A 1 88 ? 6.670 -6.654 0.458 1.00 93.56 88 ILE A N 1
ATOM 693 C CA . ILE A 1 88 ? 6.203 -6.576 -0.919 1.00 93.56 88 ILE A CA 1
ATOM 694 C C . ILE A 1 88 ? 7.395 -6.311 -1.808 1.00 93.56 88 ILE A C 1
ATOM 696 O O . ILE A 1 88 ? 8.191 -5.417 -1.536 1.00 93.56 88 ILE A O 1
ATOM 700 N N . VAL A 1 89 ? 7.505 -7.087 -2.878 1.00 94.44 89 VAL A N 1
ATOM 701 C CA . VAL A 1 89 ? 8.592 -6.967 -3.843 1.00 94.44 89 VAL A CA 1
ATOM 702 C C . VAL A 1 89 ? 8.010 -6.485 -5.160 1.00 94.44 89 VAL A C 1
ATOM 704 O O . VAL A 1 89 ? 7.078 -7.083 -5.695 1.00 94.44 89 VAL A O 1
ATOM 707 N N . GLY A 1 90 ? 8.554 -5.385 -5.666 1.00 90.88 90 GLY A N 1
ATOM 708 C CA . GLY A 1 90 ? 8.162 -4.783 -6.930 1.00 90.88 90 GLY A CA 1
ATOM 709 C C . GLY A 1 90 ? 9.344 -4.705 -7.882 1.00 90.88 90 GLY A C 1
ATOM 710 O O . GLY A 1 90 ? 10.464 -4.401 -7.479 1.00 90.88 90 GLY A O 1
ATOM 711 N N . CYS A 1 91 ? 9.082 -4.952 -9.163 1.00 91.00 91 CYS A N 1
ATOM 712 C CA . CYS A 1 91 ? 10.038 -4.717 -10.237 1.00 91.00 91 CYS A CA 1
ATOM 713 C C . CYS A 1 91 ? 9.497 -3.616 -11.145 1.00 91.00 91 CYS A C 1
ATOM 715 O O . CYS A 1 91 ? 8.380 -3.709 -11.664 1.00 91.00 91 CYS A O 1
ATOM 717 N N . ARG A 1 92 ? 10.279 -2.554 -11.323 1.00 88.25 92 ARG A N 1
ATOM 718 C CA . ARG A 1 92 ? 9.928 -1.472 -12.236 1.00 88.25 92 ARG A CA 1
ATOM 719 C C . ARG A 1 92 ? 9.964 -1.959 -13.676 1.00 88.25 92 ARG A C 1
ATOM 721 O O . ARG A 1 92 ? 10.907 -2.612 -14.111 1.00 88.25 92 ARG A O 1
ATOM 728 N N . ARG A 1 93 ? 8.946 -1.590 -14.450 1.00 85.56 93 ARG A N 1
ATOM 729 C CA . ARG A 1 93 ? 8.863 -1.977 -15.860 1.00 85.56 93 ARG A CA 1
ATOM 730 C C . ARG A 1 93 ? 9.924 -1.286 -16.722 1.00 85.56 93 ARG A C 1
ATOM 732 O O . ARG A 1 93 ? 10.493 -1.934 -17.591 1.00 85.56 93 ARG A O 1
ATOM 739 N N . ASP A 1 94 ? 10.178 -0.008 -16.469 1.00 86.56 94 ASP A N 1
ATOM 740 C CA . ASP A 1 94 ? 10.956 0.897 -17.323 1.00 86.56 94 ASP A CA 1
ATOM 741 C C . ASP A 1 94 ? 12.473 0.752 -17.179 1.00 86.56 94 ASP A C 1
ATOM 743 O O . ASP A 1 94 ? 13.204 0.933 -18.141 1.00 86.56 94 ASP A O 1
ATOM 747 N N . ASN A 1 95 ? 12.964 0.418 -15.988 1.00 91.12 95 ASN A N 1
ATOM 748 C CA . ASN A 1 95 ? 14.405 0.333 -15.733 1.00 91.12 95 ASN A CA 1
ATOM 749 C C . ASN A 1 95 ? 14.826 -0.935 -14.975 1.00 91.12 95 ASN A C 1
ATOM 751 O O . ASN A 1 95 ? 15.985 -1.054 -14.577 1.00 91.12 95 ASN A O 1
ATOM 755 N N . LYS A 1 96 ? 13.877 -1.856 -14.754 1.00 90.06 96 LYS A N 1
ATOM 756 C CA . LYS A 1 96 ? 14.059 -3.126 -14.032 1.00 90.06 96 LYS A CA 1
ATOM 757 C C . LYS A 1 96 ? 14.646 -2.975 -12.624 1.00 90.06 96 LYS A C 1
ATOM 759 O O . LYS A 1 96 ? 15.207 -3.925 -12.087 1.00 90.06 96 LYS A O 1
ATOM 764 N N . GLU A 1 97 ? 14.485 -1.804 -12.002 1.00 94.00 97 GLU A N 1
ATOM 765 C CA . GLU A 1 97 ? 14.797 -1.618 -10.585 1.00 94.00 97 GLU A CA 1
ATOM 766 C C . GLU A 1 97 ? 13.929 -2.564 -9.749 1.00 94.00 97 GLU A C 1
ATOM 768 O O . GLU A 1 97 ? 12.696 -2.498 -9.795 1.00 94.00 97 GLU A O 1
ATOM 773 N N . LEU A 1 98 ? 14.584 -3.432 -8.982 1.00 95.44 98 LEU A N 1
ATOM 774 C CA . LEU A 1 98 ? 13.934 -4.316 -8.026 1.00 95.44 98 LEU A CA 1
ATOM 775 C C . LEU A 1 98 ? 13.981 -3.651 -6.659 1.00 95.44 98 LEU A C 1
ATOM 777 O O . LEU A 1 98 ? 15.057 -3.306 -6.164 1.00 95.44 98 LEU A O 1
ATOM 781 N N . PHE A 1 99 ? 12.823 -3.496 -6.036 1.00 95.12 99 PHE A N 1
ATOM 782 C CA . PHE A 1 99 ? 12.709 -2.919 -4.707 1.00 95.12 99 PHE A CA 1
ATOM 783 C C . PHE A 1 99 ? 11.828 -3.785 -3.813 1.00 95.12 99 PHE A C 1
ATOM 785 O O . PHE A 1 99 ? 10.894 -4.439 -4.277 1.00 95.12 99 PHE A O 1
ATOM 792 N N . ALA A 1 100 ? 12.115 -3.742 -2.519 1.00 96.62 100 ALA A N 1
ATOM 793 C CA . ALA A 1 100 ? 11.260 -4.277 -1.479 1.00 96.62 100 ALA A CA 1
ATOM 794 C C . ALA A 1 100 ? 10.689 -3.120 -0.655 1.00 96.62 100 ALA A C 1
ATOM 796 O O . ALA A 1 100 ? 11.404 -2.185 -0.296 1.00 96.62 100 ALA A O 1
ATOM 797 N N . ILE A 1 101 ? 9.396 -3.180 -0.359 1.00 96.25 101 ILE A N 1
ATOM 798 C CA . ILE A 1 101 ? 8.770 -2.396 0.701 1.00 96.25 101 ILE A CA 1
ATOM 799 C C . ILE A 1 101 ? 8.560 -3.361 1.859 1.00 96.25 101 ILE A C 1
ATOM 801 O O . ILE A 1 101 ? 7.866 -4.369 1.702 1.00 96.25 101 ILE A O 1
ATOM 805 N N . ARG A 1 102 ? 9.175 -3.069 3.000 1.00 97.69 102 ARG A N 1
ATOM 806 C CA . ARG A 1 102 ? 9.069 -3.868 4.218 1.00 97.69 102 ARG A CA 1
ATOM 807 C C . ARG A 1 102 ? 8.336 -3.056 5.270 1.00 97.69 102 ARG A C 1
ATOM 809 O O . ARG A 1 102 ? 8.645 -1.884 5.478 1.00 97.69 102 ARG A O 1
ATOM 816 N N . VAL A 1 103 ? 7.366 -3.691 5.905 1.00 98.00 103 VAL A N 1
ATOM 817 C CA . VAL A 1 103 ? 6.648 -3.150 7.051 1.00 98.00 103 VAL A CA 1
ATOM 818 C C . VAL A 1 103 ? 6.982 -4.001 8.259 1.00 98.00 103 VAL A C 1
ATOM 820 O O . VAL A 1 103 ? 6.810 -5.221 8.213 1.00 98.00 103 VAL A O 1
ATOM 823 N N . GLU A 1 104 ? 7.449 -3.359 9.319 1.00 98.00 104 GLU A N 1
ATOM 824 C CA . GLU A 1 104 ? 7.676 -3.989 10.617 1.00 98.00 104 GLU A CA 1
ATOM 825 C C . GLU A 1 104 ? 7.011 -3.139 11.681 1.00 98.00 104 GLU A C 1
ATOM 827 O O . GLU A 1 104 ? 7.361 -1.976 11.841 1.00 98.00 104 GLU A O 1
ATOM 832 N N . ASP A 1 105 ? 6.025 -3.700 12.372 1.00 97.38 105 ASP A N 1
ATOM 833 C CA . ASP A 1 105 ? 5.326 -3.028 13.463 1.00 97.38 105 ASP A CA 1
ATOM 834 C C . ASP A 1 105 ? 4.819 -1.627 13.078 1.00 97.38 105 ASP A C 1
ATOM 836 O O . ASP A 1 105 ? 5.016 -0.653 13.801 1.00 97.38 105 ASP A O 1
ATOM 840 N N . ASN A 1 106 ? 4.148 -1.536 11.920 1.00 97.31 106 ASN A N 1
ATOM 841 C CA . ASN A 1 106 ? 3.663 -0.299 11.291 1.00 97.31 106 ASN A CA 1
ATOM 842 C C . ASN A 1 106 ? 4.747 0.647 10.723 1.00 97.31 106 ASN A C 1
ATOM 844 O O . ASN A 1 106 ? 4.400 1.659 10.110 1.00 97.31 106 ASN A O 1
ATOM 848 N N . GLU A 1 107 ? 6.034 0.316 10.823 1.00 97.44 107 GLU A N 1
ATOM 849 C CA . GLU A 1 107 ? 7.118 1.104 10.231 1.00 97.44 107 GLU A CA 1
ATOM 850 C C . GLU A 1 107 ? 7.401 0.675 8.790 1.00 97.44 107 GLU A C 1
ATOM 852 O O . GLU A 1 107 ? 7.773 -0.466 8.519 1.00 97.44 107 GLU A O 1
ATOM 857 N N . VAL A 1 108 ? 7.238 1.606 7.844 1.00 97.38 108 VAL A N 1
ATOM 858 C CA . VAL A 1 108 ? 7.390 1.344 6.404 1.00 97.38 108 VAL A CA 1
ATOM 859 C C . VAL A 1 108 ? 8.767 1.776 5.912 1.00 97.38 108 VAL A C 1
ATOM 861 O O . VAL A 1 108 ? 9.065 2.973 5.821 1.00 97.38 108 VAL A O 1
ATOM 864 N N . THR A 1 109 ? 9.559 0.803 5.474 1.00 97.56 109 THR A N 1
ATOM 865 C CA . THR A 1 109 ? 10.865 1.005 4.842 1.00 97.56 109 THR A CA 1
ATOM 866 C C . THR A 1 109 ? 10.848 0.554 3.384 1.00 97.56 109 THR A C 1
ATOM 868 O O . THR A 1 109 ? 10.113 -0.356 2.997 1.00 97.56 109 THR A O 1
ATOM 871 N N . ARG A 1 110 ? 11.661 1.211 2.552 1.00 95.62 110 ARG A N 1
ATOM 872 C CA . ARG A 1 110 ? 11.876 0.840 1.152 1.00 95.62 110 ARG A CA 1
ATOM 873 C C . ARG A 1 110 ? 13.357 0.589 0.920 1.00 95.62 110 ARG A C 1
ATOM 875 O O . ARG A 1 110 ? 14.185 1.449 1.207 1.00 95.62 110 ARG A O 1
ATOM 882 N N . GLU A 1 111 ? 13.666 -0.558 0.339 1.00 96.50 111 GLU A N 1
ATOM 883 C CA . GLU A 1 111 ? 15.016 -0.963 -0.030 1.00 96.50 111 GLU A CA 1
ATOM 884 C C . GLU A 1 111 ? 15.085 -1.225 -1.535 1.00 96.50 111 GLU A C 1
ATOM 886 O O . GLU A 1 111 ? 14.226 -1.897 -2.106 1.00 96.50 111 GLU A O 1
ATOM 891 N N . VAL A 1 112 ? 16.121 -0.702 -2.192 1.00 96.94 112 VAL A N 1
ATOM 892 C CA . VAL A 1 112 ? 16.432 -1.046 -3.583 1.00 96.94 112 VAL A CA 1
ATOM 893 C C . VAL A 1 112 ? 17.375 -2.243 -3.574 1.00 96.94 112 VAL A C 1
ATOM 895 O O . VAL A 1 112 ? 18.541 -2.111 -3.210 1.00 96.94 112 VAL A O 1
ATOM 898 N N . MET A 1 113 ? 16.866 -3.398 -3.998 1.00 96.88 113 MET A N 1
ATOM 899 C CA . MET A 1 113 ? 17.612 -4.658 -4.059 1.00 96.88 113 MET A CA 1
ATOM 900 C C . MET A 1 113 ? 18.493 -4.723 -5.309 1.00 96.88 113 MET A C 1
ATOM 902 O O . MET A 1 113 ? 19.639 -5.162 -5.258 1.00 96.88 113 MET A O 1
ATOM 906 N N . VAL A 1 114 ? 17.958 -4.262 -6.442 1.00 96.38 114 VAL A N 1
ATOM 907 C CA . VAL A 1 114 ? 18.684 -4.145 -7.710 1.00 96.38 114 VAL A CA 1
ATOM 908 C C . VAL A 1 114 ? 18.446 -2.747 -8.243 1.00 96.38 114 VAL A C 1
ATOM 910 O O . VAL A 1 114 ? 17.301 -2.337 -8.429 1.00 96.38 114 VAL A O 1
ATOM 913 N N . ARG A 1 115 ? 19.531 -2.004 -8.472 1.00 95.69 115 ARG A N 1
ATOM 914 C CA . ARG A 1 115 ? 19.448 -0.647 -9.018 1.00 95.69 115 ARG A CA 1
ATOM 915 C C . ARG A 1 115 ? 18.910 -0.674 -10.443 1.00 95.69 115 ARG A C 1
ATOM 917 O O . ARG A 1 115 ? 19.140 -1.630 -11.177 1.00 95.69 115 ARG A O 1
ATOM 924 N N . ALA A 1 116 ? 18.253 0.417 -10.819 1.00 93.88 116 ALA A N 1
ATOM 925 C CA . ALA A 1 116 ? 17.882 0.698 -12.196 1.00 93.88 116 ALA A CA 1
ATOM 926 C C . ALA A 1 116 ? 19.056 0.450 -13.157 1.00 93.88 116 ALA A C 1
ATOM 928 O O . ALA A 1 116 ? 20.165 0.941 -12.930 1.00 93.88 116 ALA A O 1
ATOM 929 N N . ASP A 1 117 ? 18.794 -0.274 -14.240 1.00 92.56 117 ASP A N 1
ATOM 930 C CA . ASP A 1 117 ? 19.770 -0.527 -15.292 1.00 92.56 117 ASP A CA 1
ATOM 931 C C . ASP A 1 117 ? 19.413 0.320 -16.527 1.00 92.56 117 ASP A C 1
ATOM 933 O O 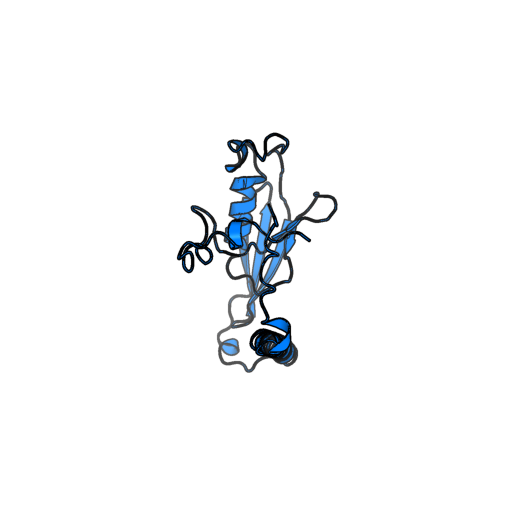. ASP A 1 117 ? 18.379 0.083 -17.162 1.00 92.56 117 ASP A O 1
ATOM 937 N N . PRO A 1 118 ? 20.250 1.319 -16.879 1.00 88.69 118 PRO A N 1
ATOM 938 C CA . PRO A 1 118 ? 19.989 2.231 -17.990 1.00 88.69 118 PRO A CA 1
ATOM 939 C C . PRO A 1 118 ? 19.781 1.537 -19.337 1.00 88.69 118 PRO A C 1
ATOM 941 O O . PRO A 1 118 ? 19.133 2.100 -20.213 1.00 88.69 118 PRO A O 1
ATOM 944 N N . ARG A 1 119 ? 20.288 0.308 -19.511 1.00 89.75 119 ARG A N 1
ATOM 945 C CA . ARG A 1 119 ? 20.105 -0.467 -20.747 1.00 89.75 119 ARG A CA 1
ATOM 946 C C . ARG A 1 119 ? 18.640 -0.795 -21.029 1.00 89.75 119 ARG A C 1
ATOM 948 O O . ARG A 1 119 ? 18.310 -1.087 -22.173 1.00 89.75 119 ARG A O 1
ATOM 955 N N . TYR A 1 120 ? 17.780 -0.761 -20.008 1.00 85.62 120 TYR A N 1
ATOM 956 C CA . TYR A 1 120 ? 16.357 -1.056 -20.159 1.00 85.62 120 TYR A CA 1
ATOM 957 C C . TYR A 1 120 ? 15.484 0.153 -20.490 1.00 85.62 120 TYR A C 1
ATOM 959 O O . TYR A 1 120 ? 14.329 -0.046 -20.850 1.00 85.62 120 TYR A O 1
ATOM 967 N N . VAL A 1 121 ? 16.021 1.376 -20.425 1.00 82.94 121 VAL A N 1
ATOM 968 C CA . VAL A 1 121 ? 15.233 2.607 -20.618 1.00 82.94 121 VAL A CA 1
ATOM 969 C C . VAL A 1 121 ? 14.576 2.653 -22.000 1.00 82.94 121 VAL A C 1
ATOM 971 O O . VAL A 1 121 ? 13.396 2.975 -22.099 1.00 82.94 121 VAL A O 1
ATOM 974 N N . ASP A 1 122 ? 15.318 2.261 -23.039 1.00 84.31 122 ASP A N 1
ATOM 975 C CA . ASP A 1 122 ? 14.842 2.211 -24.429 1.00 84.31 122 ASP A CA 1
ATOM 976 C C . ASP A 1 122 ? 14.598 0.770 -24.912 1.00 84.31 122 ASP A C 1
ATOM 978 O O . ASP A 1 122 ? 14.530 0.498 -26.114 1.00 84.31 122 ASP A O 1
ATOM 982 N N . TYR A 1 123 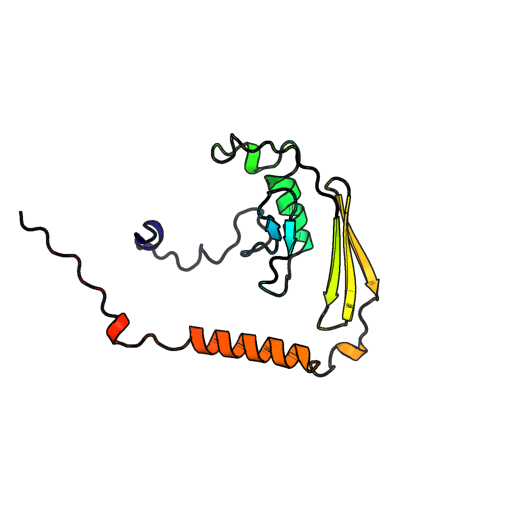? 14.518 -0.187 -23.986 1.00 83.38 123 TYR A N 1
ATOM 983 C CA . TYR A 1 123 ? 14.350 -1.589 -24.344 1.00 83.38 123 TYR A CA 1
ATOM 984 C C . TYR A 1 123 ? 12.912 -1.835 -24.817 1.00 83.38 123 TYR A C 1
ATOM 986 O O . TYR A 1 123 ? 11.968 -1.385 -24.158 1.00 83.38 123 TYR A O 1
ATOM 994 N N . PRO A 1 124 ? 12.714 -2.538 -25.947 1.00 85.69 124 PRO A N 1
ATOM 995 C CA . PRO A 1 124 ? 11.374 -2.819 -26.435 1.00 85.69 124 PRO A CA 1
ATOM 996 C C . PRO A 1 124 ? 10.580 -3.601 -25.376 1.00 85.69 124 PRO A C 1
ATOM 998 O O . PRO A 1 124 ? 11.163 -4.431 -24.674 1.00 85.69 124 PRO A O 1
ATOM 1001 N N . PRO A 1 125 ? 9.263 -3.365 -25.239 1.00 84.06 125 PRO A N 1
ATOM 1002 C CA . PRO A 1 125 ? 8.438 -4.113 -24.301 1.00 84.06 125 PRO A CA 1
ATOM 1003 C C . PRO A 1 125 ? 8.652 -5.622 -24.444 1.00 84.06 125 PRO A C 1
ATOM 1005 O O . PRO A 1 125 ? 8.708 -6.158 -25.549 1.00 84.06 125 PRO A O 1
ATOM 1008 N N . LEU A 1 126 ? 8.779 -6.322 -23.318 1.00 83.88 126 LEU A N 1
ATOM 1009 C CA . LEU A 1 126 ? 8.843 -7.784 -23.348 1.00 83.88 126 LEU A CA 1
ATOM 1010 C C . LEU A 1 126 ? 7.489 -8.347 -23.828 1.00 83.88 126 LEU A C 1
ATOM 1012 O O . LEU A 1 126 ? 6.466 -7.706 -23.596 1.00 83.88 126 LEU A O 1
ATOM 1016 N N . PRO A 1 127 ? 7.422 -9.556 -24.417 1.00 85.69 127 PRO A N 1
ATOM 1017 C CA . PRO A 1 127 ? 6.174 -10.082 -24.987 1.00 85.69 127 PRO A CA 1
ATOM 1018 C C . PRO A 1 127 ? 4.979 -10.099 -24.020 1.00 85.69 127 PRO A C 1
ATOM 1020 O O . PRO 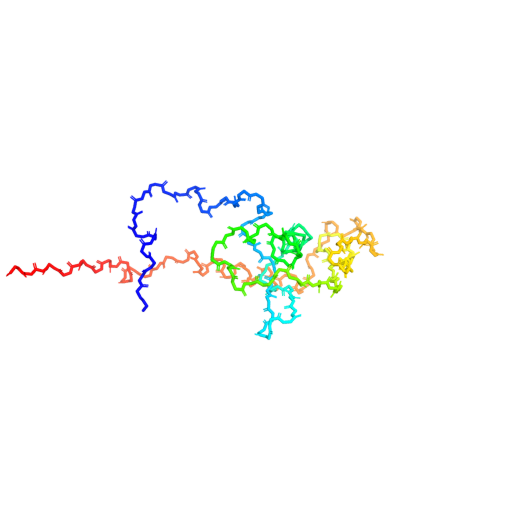A 1 127 ? 3.848 -9.830 -24.413 1.00 85.69 127 PRO A O 1
ATOM 1023 N N . TYR A 1 128 ? 5.218 -10.363 -22.730 1.00 80.62 128 TYR A N 1
ATOM 1024 C CA . TYR A 1 128 ? 4.159 -10.300 -21.716 1.00 80.62 128 TYR A CA 1
ATOM 1025 C C . TYR A 1 128 ? 3.713 -8.858 -21.424 1.00 80.62 128 TYR A C 1
ATOM 1027 O O . TYR A 1 128 ? 2.562 -8.619 -21.075 1.00 80.62 128 TYR A O 1
ATOM 1035 N N . GLU A 1 129 ? 4.613 -7.884 -21.556 1.00 83.94 129 GLU A N 1
ATOM 1036 C CA . GLU A 1 129 ? 4.301 -6.469 -21.386 1.00 83.94 129 GLU A CA 1
ATOM 1037 C C . GLU A 1 129 ? 3.477 -5.939 -22.556 1.00 83.94 129 GLU A C 1
ATOM 1039 O O . GLU A 1 129 ? 2.563 -5.147 -22.338 1.00 83.94 129 GLU A O 1
ATOM 1044 N N . GLU A 1 130 ? 3.769 -6.408 -23.771 1.00 85.88 130 GLU A N 1
ATOM 1045 C CA . GLU A 1 130 ? 2.953 -6.138 -24.955 1.00 85.88 130 GLU A CA 1
ATOM 1046 C C . GLU A 1 130 ? 1.539 -6.701 -24.805 1.00 85.88 130 GLU A C 1
ATOM 1048 O O . GLU A 1 130 ? 0.580 -6.052 -25.216 1.00 85.88 130 GLU A O 1
ATOM 1053 N N . GLU A 1 131 ? 1.391 -7.892 -24.217 1.00 83.19 131 GLU A N 1
ATOM 1054 C CA . GLU A 1 131 ? 0.076 -8.483 -23.953 1.00 83.19 131 GLU A CA 1
ATOM 1055 C C . GLU A 1 131 ? -0.722 -7.647 -22.947 1.00 83.19 131 GLU A C 1
ATOM 1057 O O . GLU A 1 131 ? -1.862 -7.278 -23.222 1.00 83.19 131 GLU A O 1
ATOM 1062 N N . ILE A 1 132 ? -0.096 -7.258 -21.829 1.00 81.19 132 ILE A N 1
ATOM 1063 C CA . ILE A 1 132 ? -0.711 -6.374 -20.825 1.00 81.19 132 ILE A CA 1
ATOM 1064 C C . ILE A 1 132 ? -1.168 -5.056 -21.467 1.00 81.19 132 ILE A C 1
ATOM 1066 O O . ILE A 1 132 ? -2.268 -4.571 -21.193 1.00 81.19 132 ILE A O 1
ATOM 1070 N N . ASP A 1 133 ? -0.336 -4.464 -22.325 1.00 83.38 133 ASP A N 1
ATOM 1071 C CA . ASP A 1 133 ? -0.679 -3.213 -23.000 1.00 83.38 133 ASP A CA 1
ATOM 1072 C C . ASP A 1 133 ? -1.812 -3.400 -24.020 1.00 83.38 133 ASP A C 1
ATOM 1074 O O . ASP A 1 133 ? -2.711 -2.557 -24.088 1.00 83.38 133 ASP A O 1
ATOM 1078 N N . ARG A 1 134 ? -1.830 -4.519 -24.761 1.00 84.38 134 ARG A N 1
ATOM 1079 C CA . ARG A 1 134 ? -2.927 -4.870 -25.678 1.00 84.38 134 ARG A CA 1
ATOM 1080 C C . ARG A 1 134 ? -4.254 -5.023 -24.939 1.00 84.38 134 ARG A C 1
ATOM 1082 O O . ARG A 1 134 ? -5.246 -4.419 -25.352 1.00 84.38 134 ARG A O 1
ATOM 1089 N N . GLU A 1 135 ? -4.281 -5.753 -23.826 1.00 76.81 135 GLU A N 1
ATOM 1090 C CA . GLU A 1 135 ? -5.485 -5.907 -22.999 1.00 76.81 135 GLU A CA 1
ATOM 1091 C C . GLU A 1 135 ? -5.988 -4.560 -22.451 1.00 76.81 135 GLU A C 1
ATOM 1093 O O . GLU A 1 135 ? -7.198 -4.278 -22.452 1.00 76.81 135 GLU A O 1
ATOM 1098 N N . ALA A 1 136 ? -5.068 -3.696 -22.010 1.00 77.06 136 ALA A N 1
ATOM 1099 C CA . ALA A 1 136 ? -5.399 -2.364 -21.517 1.00 77.06 136 ALA A CA 1
ATOM 1100 C C . ALA A 1 136 ? -6.011 -1.484 -22.621 1.00 77.06 136 ALA A C 1
ATOM 1102 O O . ALA A 1 136 ? -7.026 -0.811 -22.395 1.00 77.06 136 ALA A O 1
ATOM 1103 N N . ASP A 1 137 ? -5.436 -1.510 -23.823 1.00 81.75 137 ASP A N 1
ATOM 1104 C CA . ASP A 1 137 ? -5.927 -0.751 -24.971 1.00 81.75 137 ASP A CA 1
ATOM 1105 C C . ASP A 1 137 ? -7.285 -1.250 -25.467 1.00 81.75 137 ASP A C 1
ATOM 1107 O O . ASP A 1 137 ? -8.187 -0.440 -25.707 1.00 81.75 137 ASP A O 1
ATOM 1111 N N . ASP A 1 138 ? -7.490 -2.563 -25.539 1.00 78.31 138 ASP A N 1
ATOM 1112 C CA . ASP A 1 138 ? -8.782 -3.150 -25.894 1.00 78.31 138 ASP A CA 1
ATOM 1113 C C . ASP A 1 138 ? -9.870 -2.770 -24.888 1.00 78.31 138 ASP A C 1
ATOM 1115 O O . ASP A 1 138 ? -10.981 -2.374 -25.265 1.00 78.31 138 ASP A O 1
ATOM 1119 N N . THR A 1 139 ? -9.546 -2.803 -23.595 1.00 72.50 139 THR A N 1
ATOM 1120 C CA . THR A 1 139 ? -10.464 -2.382 -22.531 1.00 72.50 139 THR A CA 1
ATOM 1121 C C . THR A 1 139 ? -10.833 -0.903 -22.670 1.00 72.50 139 THR A C 1
ATOM 1123 O O . THR A 1 139 ? -12.010 -0.533 -22.558 1.00 72.50 139 THR A O 1
ATOM 1126 N N . ARG A 1 140 ? -9.856 -0.039 -22.972 1.00 76.00 140 ARG A N 1
ATOM 1127 C CA . ARG A 1 140 ? -10.083 1.395 -23.217 1.00 76.00 140 ARG A CA 1
ATOM 1128 C C . ARG A 1 140 ? -10.944 1.633 -24.455 1.00 76.00 140 ARG A C 1
ATOM 1130 O O . ARG A 1 140 ? -11.869 2.445 -24.392 1.00 76.00 140 ARG A O 1
ATOM 1137 N N . ARG A 1 141 ? -10.694 0.916 -25.554 1.00 76.69 141 ARG A N 1
ATOM 1138 C CA . ARG A 1 141 ? -11.503 0.988 -26.784 1.00 76.69 141 ARG A CA 1
ATOM 1139 C C . ARG A 1 141 ? -12.951 0.586 -26.523 1.00 76.69 141 ARG A C 1
ATOM 1141 O O . ARG A 1 141 ? -13.859 1.305 -26.932 1.00 76.69 141 ARG A O 1
ATOM 1148 N N . ARG A 1 142 ? -13.180 -0.501 -25.776 1.00 74.12 142 ARG A N 1
ATOM 1149 C CA . ARG A 1 142 ? -14.530 -0.944 -25.385 1.00 74.12 142 ARG A CA 1
ATOM 1150 C C . ARG A 1 142 ? -15.261 0.102 -24.546 1.00 74.12 142 ARG A C 1
ATOM 1152 O O . ARG A 1 142 ? -16.420 0.383 -24.830 1.00 74.12 142 ARG A O 1
ATOM 1159 N N . ARG A 1 143 ? -14.590 0.718 -23.563 1.00 71.25 143 ARG A N 1
ATOM 1160 C CA . ARG A 1 143 ? -15.176 1.793 -22.734 1.00 71.25 143 ARG A CA 1
ATOM 1161 C C . ARG A 1 143 ? -15.518 3.054 -23.529 1.00 71.25 143 ARG A C 1
ATOM 1163 O O . ARG A 1 143 ? -16.464 3.745 -23.177 1.00 71.25 143 ARG A O 1
ATOM 1170 N N . ARG A 1 144 ? -14.745 3.366 -24.573 1.00 70.06 144 ARG A N 1
ATOM 1171 C CA . ARG A 1 144 ? -14.979 4.525 -25.451 1.00 70.06 144 ARG A CA 1
ATOM 1172 C C . ARG A 1 144 ? -16.010 4.265 -26.547 1.00 70.06 144 ARG A C 1
ATOM 1174 O O . ARG A 1 144 ? -16.362 5.203 -27.258 1.00 70.06 144 ARG A O 1
ATOM 1181 N N . ARG A 1 145 ? -16.485 3.026 -26.714 1.00 69.38 145 ARG A N 1
ATOM 1182 C CA . ARG A 1 145 ? -17.517 2.721 -27.704 1.00 69.38 145 ARG A CA 1
ATOM 1183 C C . ARG A 1 145 ? -18.813 3.438 -27.300 1.00 69.38 145 ARG A C 1
ATOM 1185 O O . ARG A 1 145 ? -19.256 3.236 -26.168 1.00 69.38 145 ARG A O 1
ATOM 1192 N N . PRO A 1 146 ? -19.423 4.245 -28.187 1.00 62.34 146 PRO A N 1
ATOM 1193 C CA . PRO A 1 146 ? -20.713 4.861 -27.911 1.00 62.34 146 PRO A CA 1
ATOM 1194 C C . PRO A 1 146 ? -21.723 3.788 -27.501 1.00 62.34 146 PRO A C 1
ATOM 1196 O O . PRO A 1 146 ? -21.761 2.706 -28.098 1.00 62.34 146 PRO A O 1
ATOM 1199 N N . LEU A 1 147 ? -22.518 4.074 -26.470 1.00 59.78 147 LEU A N 1
ATOM 1200 C CA . LEU A 1 147 ? -23.662 3.232 -26.142 1.00 59.78 147 LEU A CA 1
ATOM 1201 C C . LEU A 1 147 ? -24.602 3.187 -27.363 1.00 59.78 147 LEU A C 1
ATOM 1203 O O . LEU A 1 147 ? -24.776 4.220 -28.014 1.00 59.78 147 LEU A O 1
ATOM 1207 N N . PRO A 1 148 ? -25.196 2.026 -27.697 1.00 64.12 148 PRO A N 1
ATOM 1208 C CA . PRO A 1 148 ? -26.225 1.955 -28.731 1.00 64.12 148 PRO A CA 1
ATOM 1209 C C . PRO A 1 148 ? -27.336 2.968 -28.427 1.00 64.12 148 PRO A C 1
ATOM 1211 O O . PRO A 1 148 ? -27.751 3.084 -27.273 1.00 64.12 148 PRO A O 1
ATOM 1214 N N . GLU A 1 149 ? -27.835 3.686 -29.437 1.00 59.25 149 GLU A N 1
ATOM 1215 C CA . GLU A 1 149 ? -28.824 4.767 -29.257 1.00 59.25 149 GLU A CA 1
ATOM 1216 C C . GLU A 1 149 ? -30.071 4.335 -28.459 1.00 59.25 149 GLU A C 1
ATOM 1218 O O . GLU A 1 149 ? -30.671 5.145 -27.751 1.00 59.25 149 GLU A O 1
ATOM 1223 N N . GLU A 1 150 ? -30.431 3.047 -28.490 1.00 57.12 150 GLU A N 1
ATOM 1224 C CA . GLU A 1 150 ? -31.555 2.502 -27.723 1.00 57.12 150 GLU A CA 1
ATOM 1225 C C . GLU A 1 150 ? -31.361 2.532 -26.200 1.00 57.12 150 GLU A C 1
ATOM 1227 O O . GLU A 1 150 ? -32.346 2.698 -25.482 1.00 57.12 150 GLU A O 1
ATOM 1232 N N . SER A 1 151 ? -30.128 2.453 -25.682 1.00 53.28 151 SER A N 1
ATOM 1233 C CA . SER A 1 151 ? -29.877 2.528 -24.232 1.00 53.28 151 SER A CA 1
ATOM 1234 C C . SER A 1 151 ? -29.714 3.963 -23.715 1.00 53.28 151 SER A C 1
ATOM 1236 O O . SER A 1 151 ? -29.525 4.161 -22.517 1.00 53.28 151 SER A O 1
ATOM 1238 N N . SER A 1 152 ? -29.753 4.959 -24.608 1.00 49.16 152 SER A N 1
ATOM 1239 C CA . SER A 1 152 ? -29.632 6.393 -24.298 1.00 49.16 152 SER A CA 1
ATOM 1240 C C . SER A 1 152 ? -30.990 7.059 -24.025 1.00 49.16 152 SER A C 1
ATOM 1242 O O . SER A 1 152 ? -31.067 8.218 -23.615 1.00 49.16 152 SER A O 1
ATOM 1244 N N . LYS A 1 153 ? -32.099 6.332 -24.223 1.00 50.09 153 LYS A N 1
ATOM 1245 C CA . LYS A 1 153 ? -33.437 6.837 -23.909 1.00 50.09 153 LYS A CA 1
ATOM 1246 C C . LYS A 1 153 ? -33.620 6.890 -22.392 1.00 50.09 153 LYS A C 1
ATOM 1248 O O . LYS A 1 153 ? -33.992 5.906 -21.759 1.00 50.09 153 LYS A O 1
ATOM 1253 N N . VAL A 1 154 ? -33.373 8.065 -21.815 1.00 53.47 154 VAL A N 1
ATOM 1254 C CA . VAL A 1 154 ? -33.833 8.425 -20.470 1.00 53.47 154 VAL A CA 1
ATOM 1255 C C . VAL A 1 154 ? -35.346 8.208 -20.432 1.00 53.47 154 VAL A C 1
ATOM 1257 O O . VAL A 1 154 ? -36.094 8.912 -21.111 1.00 53.47 154 VAL A O 1
ATOM 1260 N N . VAL A 1 155 ? -35.803 7.206 -19.678 1.00 56.00 155 VAL A N 1
ATOM 1261 C CA . VAL A 1 155 ? -37.233 6.981 -19.439 1.00 56.00 155 VAL A CA 1
ATOM 1262 C C . VAL A 1 155 ? -37.744 8.179 -18.633 1.00 56.00 155 VAL A C 1
ATOM 1264 O O . VAL A 1 155 ? -37.260 8.394 -17.519 1.00 56.00 155 VAL A O 1
ATOM 1267 N N . PRO A 1 156 ? -38.674 8.997 -19.160 1.00 47.34 156 PRO A N 1
ATOM 1268 C CA . PRO A 1 156 ? -39.193 10.128 -18.407 1.00 47.34 156 PRO A CA 1
ATOM 1269 C C . PRO A 1 156 ? -39.936 9.609 -17.166 1.00 47.34 156 PRO A C 1
ATOM 1271 O O . PRO A 1 156 ? -40.663 8.615 -17.264 1.00 47.34 156 PRO A O 1
ATOM 1274 N N . PRO A 1 157 ? -39.780 10.250 -15.994 1.00 48.56 157 PRO A N 1
ATOM 1275 C CA . PRO A 1 157 ? -40.484 9.823 -14.795 1.00 48.56 157 PRO A CA 1
ATOM 1276 C C . PRO A 1 157 ? -41.996 9.897 -15.030 1.00 48.56 157 PRO A C 1
ATOM 1278 O O . PRO A 1 157 ? -42.517 10.896 -15.534 1.00 48.56 157 PRO A O 1
ATOM 1281 N N . ALA A 1 158 ? -42.697 8.817 -14.676 1.00 50.41 158 ALA A N 1
ATOM 1282 C CA . ALA A 1 158 ? -44.146 8.736 -14.772 1.00 50.41 158 ALA A CA 1
ATOM 1283 C C . ALA A 1 158 ? -44.778 9.907 -14.005 1.00 50.41 158 ALA A C 1
ATOM 1285 O O . ALA A 1 158 ? -44.524 10.097 -12.812 1.00 50.41 158 ALA A O 1
ATOM 1286 N N . ARG A 1 159 ? -45.598 10.705 -14.698 1.00 43.59 159 ARG A N 1
ATOM 1287 C CA . ARG A 1 159 ? -46.390 11.760 -14.061 1.00 43.59 159 ARG A CA 1
ATOM 1288 C C . ARG A 1 159 ? -47.323 11.094 -13.050 1.00 43.59 159 ARG A C 1
ATOM 1290 O O . ARG A 1 159 ? -48.158 10.281 -13.434 1.00 43.59 159 ARG A O 1
ATOM 1297 N N . ARG A 1 160 ? -47.169 11.424 -11.766 1.00 42.16 160 ARG A N 1
ATOM 1298 C CA . ARG A 1 160 ? -48.161 11.081 -10.743 1.00 42.16 160 ARG A CA 1
ATOM 1299 C C . ARG A 1 160 ? -49.446 11.844 -11.060 1.00 42.16 160 ARG A C 1
ATOM 1301 O O . ARG A 1 160 ? -49.434 13.073 -11.055 1.00 42.16 160 ARG A O 1
ATOM 1308 N N . SER A 1 161 ? -50.516 11.117 -11.361 1.00 46.44 161 SER A N 1
ATOM 1309 C CA . SER A 1 161 ? -51.872 11.664 -11.343 1.00 46.44 161 SER A CA 1
ATOM 1310 C C . SER A 1 161 ? -52.242 12.006 -9.898 1.00 46.44 161 SER A C 1
ATOM 1312 O O . SER A 1 161 ? -51.932 11.229 -8.992 1.00 46.44 161 SER A O 1
ATOM 1314 N N . VAL A 1 162 ? -52.821 13.194 -9.722 1.00 46.91 162 VAL A N 1
ATOM 1315 C CA . VAL A 1 162 ? -53.378 13.723 -8.465 1.00 46.91 162 VAL A CA 1
ATOM 1316 C C . VAL A 1 162 ? -54.585 12.899 -8.038 1.00 46.91 162 VAL A C 1
ATOM 1318 O O . VAL A 1 162 ? -55.363 12.523 -8.945 1.00 46.91 162 VAL A O 1
#

Sequence (162 aa):
MPGNPRAESGSSVGDRYNRPGQGQPNLWCDWAVCWDGCCITWSGKEKSYSMEPWLRYVIDHFLRAGGHASSDPRFKDFTFDHVLSGTIVGCRRDNKELFAIRVEDNEVTREVMVRADPRYVDYPPLPYEEEIDREADDTRRRRRRPLPEESSKVVPPARRSV

Radius of gyration: 21.86 Å; chains: 1; bounding box: 74×34×47 Å

Organism: NCBI:txid252230

pLDDT: mean 81.54, std 16.96, range [39.41, 98.0]

Secondary structure (DSSP, 8-state):
----HHHHS----SSSTTSPPTT-SSSS--EEE-TTSS-EEE--SS--SSHHHHHHHHIIIIISTT-GGGGSGGGTT--------EEEEEE-TTT--EEEEEEETTEEEEEEEE---GGGTTPPPPHHHHHHHHHHHHHHHHHHSPPPGGGG--PPPPPPP-